Protein AF-Q82L12-F1 (afdb_monomer_lite)

Sequence (94 aa):
MIDRAVRAAREGGPIGEHLEALGLLPGRTADEADEGAPRGTTLPPRVTDGAPHALLGQHVCPRGVCTRREQRAVGEERPVCEIFDLALRFDPER

Structure (mmCIF, N/CA/C/O backbone):
data_AF-Q82L12-F1
#
_entry.id   AF-Q82L12-F1
#
loop_
_atom_site.group_PDB
_atom_site.id
_atom_site.type_symbol
_atom_site.label_atom_id
_atom_site.label_alt_id
_atom_site.label_comp_id
_atom_site.label_asym_id
_atom_site.label_entity_id
_atom_site.label_seq_id
_atom_site.pdbx_PDB_ins_code
_atom_site.Cartn_x
_atom_site.Cartn_y
_atom_site.Cartn_z
_atom_site.occupancy
_atom_site.B_iso_or_equiv
_atom_site.auth_seq_id
_atom_site.auth_comp_id
_atom_site.auth_asym_id
_atom_site.auth_atom_id
_atom_site.pdbx_PDB_model_num
ATOM 1 N N . MET A 1 1 ? 17.342 -15.000 -17.428 1.00 61.91 1 MET A N 1
ATOM 2 C CA . MET A 1 1 ? 17.920 -13.905 -18.248 1.00 61.91 1 MET A CA 1
ATOM 3 C C . MET A 1 1 ? 17.535 -12.539 -17.680 1.00 61.91 1 MET A C 1
ATOM 5 O O . MET A 1 1 ? 18.424 -11.743 -17.414 1.00 61.91 1 MET A O 1
ATOM 9 N N . ILE A 1 2 ? 16.247 -12.319 -17.386 1.00 75.88 2 ILE A N 1
ATOM 10 C CA . IL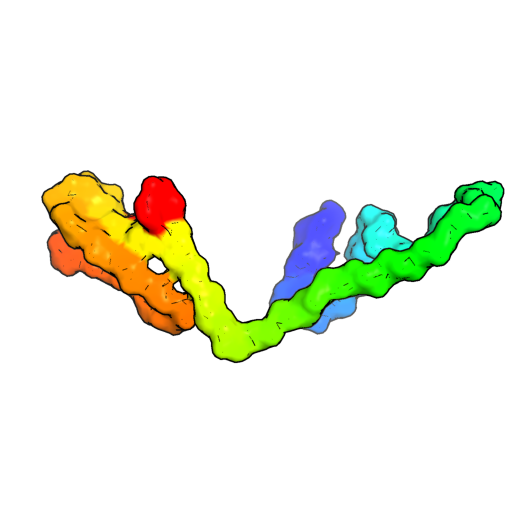E A 1 2 ? 15.714 -11.096 -16.756 1.00 75.88 2 ILE A CA 1
ATOM 11 C C . ILE A 1 2 ? 16.360 -10.802 -15.388 1.00 75.88 2 ILE A C 1
ATOM 13 O O . ILE A 1 2 ? 16.764 -9.670 -15.143 1.00 75.88 2 ILE A O 1
ATOM 17 N N . ASP A 1 3 ? 16.577 -11.814 -14.539 1.00 83.00 3 ASP A N 1
ATOM 18 C CA . ASP A 1 3 ? 17.191 -11.616 -13.210 1.00 83.00 3 ASP A CA 1
ATOM 19 C C . ASP A 1 3 ? 18.590 -10.989 -13.253 1.00 83.00 3 ASP A C 1
ATOM 21 O O . ASP A 1 3 ? 18.984 -10.258 -12.344 1.00 83.00 3 ASP A O 1
ATOM 25 N N . ARG A 1 4 ? 19.347 -11.250 -14.325 1.00 75.88 4 ARG A N 1
ATOM 26 C CA . ARG A 1 4 ? 20.688 -10.688 -14.516 1.00 75.88 4 ARG A CA 1
ATOM 27 C C . ARG A 1 4 ? 20.620 -9.204 -14.881 1.00 75.88 4 ARG A C 1
ATOM 29 O O . ARG A 1 4 ? 21.381 -8.419 -14.328 1.00 75.88 4 ARG A O 1
ATOM 36 N N . ALA A 1 5 ? 19.662 -8.824 -15.730 1.00 77.06 5 ALA A N 1
ATOM 37 C CA . ALA A 1 5 ? 19.395 -7.430 -16.084 1.00 77.06 5 ALA A CA 1
ATOM 38 C C . ALA A 1 5 ? 18.968 -6.609 -14.855 1.00 77.06 5 ALA A C 1
ATOM 40 O O . ALA A 1 5 ? 19.482 -5.519 -14.615 1.00 77.06 5 ALA A O 1
ATOM 41 N N . VAL A 1 6 ? 18.068 -7.169 -14.037 1.00 82.88 6 VAL A N 1
ATOM 42 C CA . VAL A 1 6 ? 17.554 -6.517 -12.822 1.00 82.88 6 VAL A CA 1
ATOM 43 C C . VAL A 1 6 ? 18.656 -6.323 -11.781 1.00 82.88 6 VAL A C 1
ATOM 45 O O . VAL A 1 6 ? 18.705 -5.283 -11.125 1.00 82.88 6 VAL A O 1
ATOM 48 N N . ARG A 1 7 ? 19.561 -7.295 -11.630 1.00 82.94 7 ARG A N 1
ATOM 49 C CA . ARG A 1 7 ? 20.702 -7.172 -10.717 1.00 82.94 7 ARG A CA 1
ATOM 50 C C . ARG A 1 7 ? 21.679 -6.083 -11.166 1.00 82.94 7 ARG A C 1
ATOM 52 O O . ARG A 1 7 ? 21.993 -5.211 -10.365 1.00 82.94 7 ARG A O 1
ATOM 59 N N . ALA A 1 8 ? 22.064 -6.077 -12.444 1.00 79.88 8 ALA A N 1
ATOM 60 C CA . ALA A 1 8 ? 22.950 -5.055 -13.003 1.00 79.88 8 ALA A CA 1
ATOM 61 C C . ALA A 1 8 ? 22.372 -3.636 -12.845 1.00 79.88 8 ALA A C 1
ATOM 63 O O . ALA A 1 8 ? 23.089 -2.723 -12.449 1.00 79.88 8 ALA A O 1
ATOM 64 N N . ALA A 1 9 ? 21.060 -3.466 -13.053 1.00 76.31 9 ALA A N 1
ATOM 65 C CA . ALA A 1 9 ? 20.382 -2.186 -12.845 1.00 76.31 9 ALA A CA 1
ATOM 66 C C . ALA A 1 9 ? 20.471 -1.697 -11.388 1.00 76.31 9 ALA A C 1
ATOM 68 O O . ALA A 1 9 ? 20.711 -0.518 -11.143 1.00 76.31 9 ALA A O 1
ATOM 69 N N . ARG A 1 10 ? 20.296 -2.601 -10.413 1.00 84.69 10 ARG A N 1
ATOM 70 C CA . ARG A 1 10 ? 20.365 -2.267 -8.978 1.00 84.69 10 ARG A CA 1
ATOM 71 C C . ARG A 1 10 ? 21.771 -1.889 -8.520 1.00 84.69 10 ARG A C 1
ATOM 73 O O . ARG A 1 10 ? 21.909 -1.108 -7.588 1.00 84.69 10 ARG A O 1
ATOM 80 N N . GLU A 1 11 ? 22.788 -2.439 -9.168 1.00 90.00 11 GLU A N 1
ATOM 81 C CA . GLU A 1 11 ? 24.202 -2.173 -8.883 1.00 90.00 11 GLU A CA 1
ATOM 82 C C . GLU A 1 11 ? 24.739 -0.951 -9.653 1.00 90.00 11 GLU A C 1
ATOM 84 O O . GLU A 1 11 ? 25.898 -0.581 -9.487 1.00 90.00 11 GLU A O 1
ATOM 89 N N . GLY A 1 12 ? 23.913 -0.311 -10.493 1.00 86.94 12 GLY A N 1
ATOM 90 C CA . GLY A 1 12 ? 24.330 0.804 -11.351 1.00 86.94 12 GLY A CA 1
ATOM 91 C C . GLY A 1 12 ? 25.244 0.385 -12.509 1.00 86.94 12 GLY A C 1
ATOM 92 O O . GLY A 1 12 ? 25.905 1.230 -13.110 1.00 86.94 12 GLY A O 1
ATOM 93 N N . GLY A 1 13 ? 25.303 -0.912 -12.815 1.00 82.00 13 GLY A N 1
ATOM 94 C CA . GLY A 1 13 ? 26.073 -1.456 -13.927 1.00 82.00 13 GLY A CA 1
ATOM 95 C C . GLY A 1 13 ? 25.405 -1.212 -15.287 1.00 82.00 13 GLY A C 1
ATOM 96 O O . GLY A 1 13 ? 24.213 -0.902 -15.360 1.00 82.00 13 GLY A O 1
ATOM 97 N N . PRO A 1 14 ? 26.148 -1.367 -16.395 1.00 80.31 14 PRO A N 1
ATOM 98 C CA .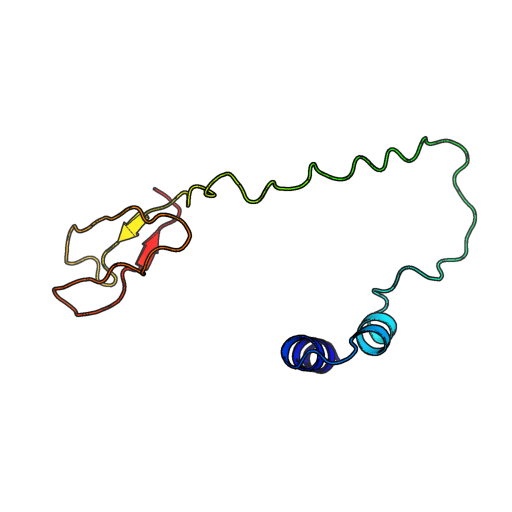 PRO A 1 14 ? 25.599 -1.207 -17.736 1.00 80.31 14 PRO A CA 1
ATOM 99 C C . PRO A 1 14 ? 24.551 -2.291 -18.028 1.00 80.31 14 PRO A C 1
ATOM 101 O O . PRO A 1 14 ? 24.821 -3.484 -17.917 1.00 80.31 14 PRO A O 1
ATOM 104 N N . ILE A 1 15 ? 23.345 -1.875 -18.424 1.00 80.62 15 ILE A N 1
ATOM 105 C CA . ILE A 1 15 ? 22.215 -2.785 -18.694 1.00 80.62 15 ILE A CA 1
ATOM 106 C C . ILE A 1 15 ? 21.937 -3.008 -20.186 1.00 80.62 15 ILE A C 1
ATOM 108 O O . ILE A 1 15 ? 21.087 -3.829 -20.520 1.00 80.62 15 ILE A O 1
ATOM 112 N N . GLY A 1 16 ? 22.641 -2.305 -21.082 1.00 78.75 16 GLY A N 1
ATOM 113 C CA . GLY A 1 16 ? 22.386 -2.320 -22.530 1.00 78.75 16 GLY A CA 1
ATOM 114 C C . GLY A 1 16 ? 22.413 -3.726 -23.129 1.00 78.75 16 GLY A C 1
ATOM 115 O O . GLY A 1 16 ? 21.409 -4.180 -23.664 1.00 78.75 16 GLY A O 1
ATOM 116 N N . GLU A 1 17 ? 23.501 -4.466 -22.913 1.00 80.31 17 GLU A N 1
ATOM 117 C CA . GLU A 1 17 ? 23.668 -5.845 -23.404 1.00 80.31 17 GLU A CA 1
ATOM 118 C C . GLU A 1 17 ? 22.569 -6.792 -22.894 1.00 80.31 17 GLU A C 1
ATOM 120 O O . GLU A 1 17 ? 22.133 -7.718 -23.580 1.00 80.31 17 GLU A O 1
ATOM 125 N N . HIS A 1 18 ? 22.086 -6.560 -21.670 1.00 80.81 18 HIS A N 1
ATOM 126 C CA . HIS A 1 18 ? 21.017 -7.357 -21.080 1.00 80.81 18 HIS A CA 1
ATOM 127 C C . HIS A 1 18 ? 19.647 -7.042 -21.687 1.00 80.81 18 HIS A C 1
ATOM 129 O O . HIS A 1 18 ? 18.833 -7.950 -21.828 1.00 80.81 18 HIS A O 1
ATOM 135 N N . LEU A 1 19 ? 19.391 -5.787 -22.061 1.00 80.69 19 LEU A N 1
ATOM 136 C CA . LEU A 1 19 ? 18.166 -5.379 -22.753 1.00 80.69 19 LEU A CA 1
ATOM 137 C C . LEU A 1 19 ? 18.161 -5.826 -24.221 1.00 80.69 19 LEU A C 1
ATOM 139 O O . LEU A 1 19 ? 17.115 -6.208 -24.742 1.00 80.69 19 LEU A O 1
ATOM 143 N N . GLU A 1 20 ? 19.328 -5.844 -24.863 1.00 83.06 20 GLU A N 1
ATOM 144 C CA . GLU A 1 20 ? 19.541 -6.353 -26.225 1.00 83.06 20 GLU A CA 1
ATOM 145 C C . GLU A 1 20 ? 19.233 -7.848 -26.302 1.00 83.06 20 GLU A C 1
ATOM 147 O O . GLU A 1 20 ? 18.456 -8.285 -27.148 1.00 83.06 20 GLU A O 1
ATOM 152 N N . ALA A 1 21 ? 19.751 -8.624 -25.345 1.00 77.88 21 ALA A N 1
ATOM 153 C CA . ALA A 1 21 ? 19.460 -10.050 -25.223 1.00 77.88 21 ALA A CA 1
ATOM 154 C C . ALA A 1 21 ? 17.966 -10.347 -24.975 1.00 77.88 21 ALA A C 1
ATOM 156 O O . ALA A 1 21 ? 17.499 -11.446 -25.271 1.00 77.88 21 ALA A O 1
ATOM 157 N N . LEU A 1 22 ? 17.221 -9.374 -24.441 1.00 80.50 22 LEU A N 1
ATOM 158 C CA . LEU A 1 22 ? 15.773 -9.448 -24.239 1.00 80.50 22 LEU A CA 1
ATOM 159 C C . LEU A 1 22 ? 14.965 -8.907 -25.434 1.00 80.50 22 LEU A C 1
ATOM 161 O O . LEU A 1 22 ? 13.739 -8.951 -25.388 1.00 80.50 22 LEU A O 1
ATOM 165 N N . GLY A 1 23 ? 15.615 -8.397 -26.487 1.00 74.94 23 GLY A N 1
ATOM 166 C CA . GLY A 1 23 ? 14.941 -7.804 -27.648 1.00 74.94 23 GLY A CA 1
ATOM 167 C C . GLY A 1 23 ? 14.217 -6.489 -27.340 1.00 74.94 23 GLY A C 1
ATOM 168 O O . GLY A 1 23 ? 13.294 -6.112 -28.056 1.00 74.94 23 GLY A O 1
ATOM 169 N N . LEU A 1 24 ? 14.604 -5.800 -26.262 1.00 76.31 24 LEU A N 1
ATOM 170 C CA . LEU A 1 24 ? 13.950 -4.579 -25.773 1.00 76.31 24 LEU A CA 1
ATOM 171 C C . LEU A 1 24 ? 14.639 -3.291 -26.250 1.00 76.31 24 LEU A C 1
ATOM 173 O O . LEU A 1 24 ? 14.157 -2.197 -25.958 1.00 76.31 24 LEU A O 1
ATOM 177 N N . LEU A 1 25 ? 15.759 -3.402 -26.972 1.00 74.25 25 LEU A N 1
ATOM 178 C CA . LEU A 1 25 ? 16.434 -2.263 -27.592 1.00 74.25 25 LEU A CA 1
ATOM 179 C C . LEU A 1 25 ? 15.862 -2.003 -29.000 1.00 74.25 25 LEU A C 1
ATOM 181 O O . LEU A 1 25 ? 15.819 -2.919 -29.826 1.00 74.25 25 LEU A O 1
ATOM 185 N N . PRO A 1 26 ? 15.413 -0.769 -29.302 1.00 59.31 26 PRO A N 1
ATOM 186 C CA . PRO A 1 26 ? 14.815 -0.441 -30.588 1.00 59.31 26 PRO A CA 1
ATOM 187 C C . PRO A 1 26 ? 15.917 -0.326 -31.644 1.00 59.31 26 PRO A C 1
ATOM 189 O O . PRO A 1 26 ? 16.572 0.707 -31.760 1.00 59.31 26 PRO A O 1
ATOM 192 N N . GLY A 1 27 ? 16.152 -1.399 -32.402 1.00 61.66 27 GLY A N 1
ATOM 193 C CA . GLY A 1 27 ? 17.263 -1.384 -33.352 1.00 61.66 27 GLY A CA 1
ATOM 194 C C . GLY A 1 27 ? 17.407 -2.563 -34.308 1.00 61.66 27 GLY A C 1
ATOM 195 O O . GLY A 1 27 ? 18.540 -2.916 -34.602 1.00 61.66 27 GLY A O 1
ATOM 196 N N . ARG A 1 28 ? 16.308 -3.162 -34.794 1.00 52.53 28 ARG A N 1
ATOM 197 C CA . ARG A 1 28 ? 16.171 -3.783 -36.139 1.00 52.53 28 ARG A CA 1
ATOM 198 C C . ARG A 1 28 ? 14.880 -4.603 -36.215 1.00 52.53 28 ARG A C 1
ATOM 200 O O . ARG A 1 28 ? 14.874 -5.800 -35.956 1.00 52.53 28 ARG A O 1
ATOM 207 N N . THR A 1 29 ? 13.800 -3.980 -36.662 1.00 43.00 29 THR A N 1
ATOM 208 C CA . THR A 1 29 ? 12.802 -4.693 -37.465 1.00 43.00 29 THR A CA 1
ATOM 209 C C . THR A 1 29 ? 12.889 -4.098 -38.857 1.00 43.00 29 THR A C 1
ATOM 211 O O . THR A 1 29 ? 12.451 -2.974 -39.089 1.00 43.00 29 THR A O 1
ATOM 214 N N . ALA A 1 30 ? 13.563 -4.814 -39.753 1.00 48.62 30 ALA A N 1
ATOM 215 C CA . ALA A 1 30 ? 13.359 -4.614 -41.176 1.00 48.62 30 ALA A CA 1
ATOM 216 C C . ALA A 1 30 ? 11.930 -5.077 -41.482 1.00 48.62 30 ALA A C 1
ATOM 218 O O . ALA A 1 30 ? 11.624 -6.232 -41.200 1.00 48.62 30 ALA A O 1
ATOM 219 N N . ASP A 1 31 ? 11.059 -4.170 -41.919 1.00 39.19 31 ASP A N 1
ATOM 220 C CA . ASP A 1 31 ? 10.377 -4.272 -43.215 1.00 39.19 31 ASP A CA 1
ATOM 221 C C . ASP A 1 31 ? 9.554 -2.999 -43.465 1.00 39.19 31 ASP A C 1
ATOM 223 O O . ASP A 1 31 ? 8.959 -2.421 -42.552 1.00 39.19 31 ASP A O 1
ATOM 227 N N . GLU A 1 32 ? 9.585 -2.533 -44.705 1.00 49.38 32 GLU A N 1
ATOM 228 C CA . GLU A 1 32 ? 8.896 -1.347 -45.193 1.00 49.38 32 GLU A CA 1
ATOM 229 C C . GLU A 1 32 ? 7.407 -1.651 -45.399 1.00 49.38 32 GLU A C 1
ATOM 231 O O . GLU A 1 32 ? 7.036 -2.326 -46.351 1.00 49.38 32 GLU A O 1
ATOM 236 N N . ALA A 1 33 ? 6.536 -1.116 -44.545 1.00 43.03 33 ALA A N 1
ATOM 237 C CA . ALA A 1 33 ? 5.131 -0.886 -44.877 1.00 43.03 33 ALA A CA 1
ATOM 238 C C . ALA A 1 33 ? 4.534 0.114 -43.881 1.00 43.03 33 ALA A C 1
ATOM 240 O O . ALA A 1 33 ? 4.299 -0.228 -42.726 1.00 43.03 33 ALA A O 1
ATOM 241 N N . ASP A 1 34 ? 4.375 1.365 -44.310 1.00 37.12 34 ASP A N 1
ATOM 242 C CA . ASP A 1 34 ? 3.122 2.132 -44.222 1.00 37.12 34 ASP A CA 1
ATOM 243 C C . ASP A 1 34 ? 3.431 3.600 -44.549 1.00 37.12 34 ASP A C 1
ATOM 245 O O . ASP A 1 34 ? 3.947 4.382 -43.742 1.00 37.12 34 ASP A O 1
ATOM 249 N N . GLU A 1 35 ? 3.176 3.937 -45.807 1.00 48.53 35 GLU A N 1
ATOM 250 C CA . GLU A 1 35 ? 3.117 5.296 -46.311 1.00 48.53 35 GLU A CA 1
ATOM 251 C C . GLU A 1 35 ? 1.836 5.946 -45.770 1.00 48.53 35 GLU A C 1
ATOM 253 O O . GLU A 1 35 ? 0.736 5.576 -46.166 1.00 48.53 35 GLU A O 1
ATOM 258 N N . GLY A 1 36 ? 1.975 6.928 -44.872 1.00 45.50 36 GLY A N 1
ATOM 259 C CA . GLY A 1 36 ? 0.878 7.842 -44.534 1.00 45.50 36 GLY A CA 1
ATOM 260 C C . GLY A 1 36 ? 0.318 7.770 -43.111 1.00 45.50 36 GLY A C 1
ATOM 261 O O . GLY A 1 36 ? -0.877 7.585 -42.922 1.00 45.50 36 GLY A O 1
ATOM 262 N N . ALA A 1 37 ? 1.127 8.095 -42.103 1.00 43.28 37 ALA A N 1
ATOM 263 C CA . ALA A 1 37 ? 0.599 8.645 -40.853 1.00 43.28 37 ALA A CA 1
ATOM 264 C C . ALA A 1 37 ? 1.586 9.674 -40.285 1.00 43.28 37 ALA A C 1
ATOM 266 O O . ALA A 1 37 ? 2.767 9.343 -40.121 1.00 43.28 37 ALA A O 1
ATOM 267 N N . PRO A 1 38 ? 1.167 10.912 -39.944 1.00 45.84 38 PRO A N 1
ATOM 268 C CA . PRO A 1 38 ? 1.990 11.744 -39.087 1.00 45.84 38 PRO A CA 1
ATOM 269 C C . PRO A 1 38 ? 2.115 10.988 -37.767 1.00 45.84 38 PRO A C 1
ATOM 271 O O . PRO A 1 38 ? 1.148 10.856 -37.017 1.00 45.84 38 PRO A O 1
ATOM 274 N N . ARG A 1 39 ? 3.308 10.447 -37.505 1.00 55.81 39 ARG A N 1
ATOM 275 C CA . ARG A 1 39 ? 3.674 9.870 -36.213 1.00 55.81 39 ARG A CA 1
ATOM 276 C C . ARG A 1 39 ? 3.701 11.012 -35.208 1.00 55.81 39 ARG A C 1
ATOM 278 O O . ARG A 1 39 ? 4.752 11.557 -34.887 1.00 55.81 39 ARG A O 1
ATOM 285 N N . GLY A 1 40 ? 2.521 11.417 -34.754 1.00 57.41 40 GLY A N 1
ATOM 286 C CA . GLY A 1 40 ? 2.354 12.244 -33.583 1.00 57.41 40 GLY A CA 1
ATOM 287 C C . GLY A 1 40 ? 2.883 11.441 -32.412 1.00 57.41 40 GLY A C 1
ATOM 288 O O . GLY A 1 40 ? 2.146 10.701 -31.774 1.00 57.41 40 GLY A O 1
ATOM 289 N N . THR A 1 41 ? 4.178 11.559 -32.135 1.00 58.12 41 THR A N 1
ATOM 290 C CA . THR A 1 41 ? 4.740 11.180 -30.846 1.00 58.12 41 THR A CA 1
ATOM 291 C C . THR A 1 41 ? 4.261 12.227 -29.856 1.00 58.12 41 THR A C 1
ATOM 293 O O . THR A 1 41 ? 5.011 13.111 -29.440 1.00 58.12 41 THR A O 1
ATOM 296 N N . THR A 1 42 ? 2.974 12.194 -29.522 1.00 64.56 42 THR A N 1
ATOM 297 C CA . THR A 1 42 ? 2.476 12.895 -28.351 1.00 64.56 42 THR A CA 1
ATOM 298 C C . THR A 1 42 ? 3.033 12.114 -27.174 1.00 64.56 42 THR A C 1
ATOM 300 O O . THR A 1 42 ? 2.420 11.178 -26.668 1.00 64.56 42 THR A O 1
ATOM 303 N N . LEU A 1 43 ? 4.279 12.430 -26.808 1.00 64.88 43 LEU A N 1
ATOM 304 C CA . LEU A 1 43 ? 4.824 11.999 -25.536 1.00 64.88 43 LEU A CA 1
ATOM 305 C C . LEU A 1 43 ? 3.797 12.401 -24.475 1.00 64.88 43 LEU A C 1
ATOM 307 O O . LEU A 1 43 ? 3.331 13.549 -24.505 1.00 64.88 43 LEU A O 1
ATOM 311 N N . PRO A 1 44 ? 3.419 11.486 -23.567 1.00 63.09 44 PRO A N 1
ATOM 312 C CA . PRO A 1 44 ? 2.593 11.873 -22.445 1.00 63.09 44 PRO A CA 1
ATOM 313 C C . PRO A 1 44 ? 3.271 13.059 -21.747 1.00 63.09 44 PRO A C 1
ATOM 315 O O . PRO A 1 44 ? 4.508 13.105 -21.675 1.00 63.09 44 PRO A O 1
ATOM 318 N N . PRO A 1 45 ? 2.492 14.056 -21.299 1.00 63.91 45 PRO A N 1
ATOM 319 C CA . PRO A 1 45 ? 3.048 15.223 -20.636 1.00 63.91 45 PRO A CA 1
ATOM 320 C C . PRO A 1 45 ? 3.969 14.766 -19.505 1.00 63.91 45 PRO A C 1
ATOM 322 O O . PRO A 1 45 ? 3.643 13.831 -18.770 1.00 63.91 45 PRO A O 1
ATOM 325 N N . ARG A 1 46 ? 5.141 15.404 -19.395 1.00 63.09 46 ARG A N 1
ATOM 326 C CA . ARG A 1 46 ? 6.075 15.138 -18.297 1.00 63.09 46 ARG A CA 1
ATOM 327 C C . ARG A 1 46 ? 5.304 15.269 -16.990 1.00 63.09 46 ARG A C 1
ATOM 329 O O . ARG A 1 46 ? 4.731 16.325 -16.729 1.00 63.09 46 ARG A O 1
ATOM 336 N N . VAL A 1 47 ? 5.292 14.200 -16.197 1.00 63.56 47 VAL A N 1
ATOM 337 C CA . VAL A 1 47 ? 4.793 14.244 -14.824 1.00 63.56 47 VAL A CA 1
ATOM 338 C C . VAL A 1 47 ? 5.698 15.228 -14.095 1.00 63.56 47 VAL A C 1
ATOM 340 O O . VAL A 1 47 ? 6.861 14.941 -13.840 1.00 63.56 47 VAL A O 1
ATOM 343 N N . THR A 1 48 ? 5.219 16.450 -13.888 1.00 56.38 48 THR A N 1
ATOM 344 C CA . THR A 1 48 ? 5.951 17.462 -13.135 1.00 56.38 48 THR A CA 1
ATOM 345 C C . THR A 1 48 ? 6.069 16.979 -11.694 1.00 56.38 48 THR A C 1
ATOM 347 O O . THR A 1 48 ? 5.039 16.742 -11.062 1.00 56.38 48 THR A O 1
ATOM 350 N N . ASP A 1 49 ? 7.288 16.908 -11.158 1.00 57.00 49 ASP A N 1
ATOM 351 C CA . ASP A 1 49 ? 7.611 16.497 -9.776 1.00 57.00 49 ASP A CA 1
ATOM 352 C C . ASP A 1 49 ? 6.988 17.389 -8.672 1.00 57.00 49 ASP A C 1
ATOM 354 O O . ASP A 1 49 ? 7.311 17.259 -7.495 1.00 57.00 49 ASP A O 1
ATOM 358 N N . GLY A 1 50 ? 6.118 18.339 -9.030 1.00 54.66 50 GLY A N 1
ATOM 359 C CA . GLY A 1 50 ? 5.640 19.400 -8.144 1.00 54.66 50 GLY A CA 1
ATOM 360 C C . GLY A 1 50 ? 4.279 19.167 -7.488 1.00 54.66 50 GLY A C 1
ATOM 361 O O . GLY A 1 50 ? 3.955 19.873 -6.537 1.00 54.66 50 GLY A O 1
ATOM 362 N N . ALA A 1 51 ? 3.473 18.212 -7.960 1.00 55.19 51 ALA A N 1
ATOM 363 C CA . ALA A 1 51 ? 2.194 17.903 -7.322 1.00 55.19 51 ALA A CA 1
ATOM 364 C C . ALA A 1 51 ? 2.345 16.630 -6.475 1.00 55.19 51 ALA A C 1
ATOM 366 O O . ALA A 1 51 ? 2.647 15.576 -7.051 1.00 55.19 51 ALA A O 1
ATOM 367 N N . PRO A 1 52 ? 2.133 16.679 -5.141 1.00 58.28 52 PRO A N 1
ATOM 368 C CA . PRO A 1 52 ? 2.098 15.465 -4.340 1.00 58.28 52 PRO A CA 1
ATOM 369 C C . PRO A 1 52 ? 1.030 14.565 -4.948 1.00 58.28 52 PRO A C 1
ATOM 371 O O . PRO A 1 52 ? -0.139 14.941 -5.037 1.00 58.28 52 PRO A O 1
ATOM 374 N N . HIS A 1 53 ? 1.446 13.407 -5.455 1.00 61.44 53 HIS A N 1
ATOM 375 C CA . HIS A 1 53 ? 0.503 12.448 -6.003 1.00 61.44 53 HIS A CA 1
ATOM 376 C C . HIS A 1 53 ? -0.402 12.049 -4.840 1.00 61.44 53 HIS A C 1
ATOM 378 O O . HIS A 1 53 ? 0.077 11.511 -3.845 1.00 61.44 53 HIS A O 1
ATOM 384 N N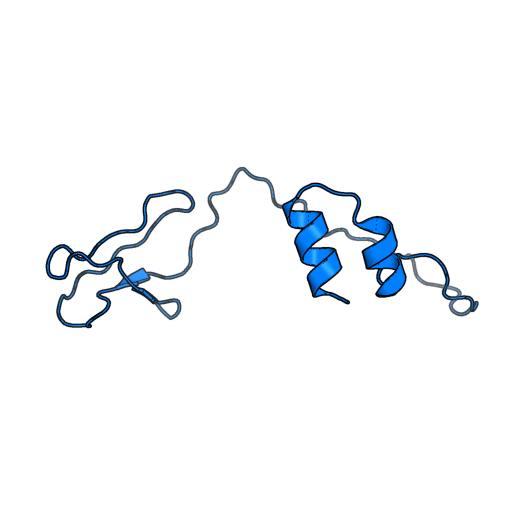 . ALA A 1 54 ? -1.688 12.386 -4.898 1.00 64.00 54 ALA A N 1
ATOM 385 C CA . ALA A 1 54 ? -2.601 11.984 -3.843 1.00 64.00 54 ALA A CA 1
ATOM 386 C C . ALA A 1 54 ? -2.655 10.451 -3.840 1.00 64.00 54 ALA A C 1
ATOM 388 O O . ALA A 1 54 ? -3.024 9.839 -4.845 1.00 64.00 54 ALA A O 1
ATOM 389 N N . LEU A 1 55 ? -2.250 9.823 -2.734 1.00 67.88 55 LEU A N 1
ATOM 390 C CA . LEU A 1 55 ? -2.498 8.400 -2.539 1.00 67.88 55 LEU A CA 1
ATOM 391 C C . LEU A 1 55 ? -4.005 8.242 -2.348 1.00 67.88 55 LEU A C 1
ATOM 393 O O . LEU A 1 55 ? -4.539 8.566 -1.292 1.00 67.88 55 LEU A O 1
ATOM 397 N N . LEU A 1 56 ? -4.685 7.788 -3.399 1.00 78.25 56 LEU A N 1
ATOM 398 C CA . LEU A 1 56 ? -6.092 7.415 -3.334 1.00 78.25 56 LEU A CA 1
ATOM 399 C C . LEU A 1 56 ? -6.182 6.116 -2.523 1.00 78.25 56 LEU A C 1
ATOM 401 O O . LEU A 1 56 ? -5.843 5.044 -3.022 1.00 78.25 56 LEU A O 1
ATOM 405 N N . GLY A 1 57 ? -6.517 6.242 -1.241 1.00 85.19 57 GLY A N 1
ATOM 406 C CA . GLY A 1 57 ? -6.646 5.130 -0.304 1.00 85.19 57 GLY A CA 1
ATOM 407 C C . GLY A 1 57 ? -6.351 5.534 1.139 1.00 85.19 57 GLY A C 1
ATOM 408 O O . GLY A 1 57 ? -5.832 6.616 1.427 1.00 85.19 57 GLY A O 1
ATOM 409 N N . GLN A 1 58 ? -6.6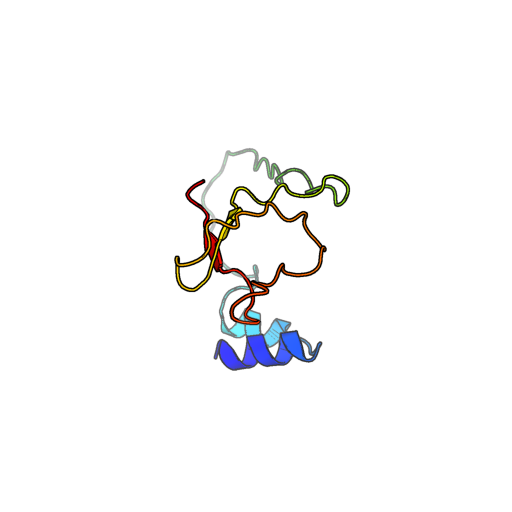61 4.640 2.076 1.00 90.31 58 GLN A N 1
ATOM 410 C CA . GLN A 1 58 ? -6.489 4.874 3.513 1.00 90.31 58 GLN A CA 1
ATOM 411 C C . GLN A 1 58 ? -5.621 3.791 4.153 1.00 90.31 58 GLN A C 1
ATOM 413 O O . GLN A 1 58 ? -5.572 2.648 3.710 1.00 90.31 58 GLN A O 1
ATOM 418 N N . HIS A 1 59 ? -4.940 4.140 5.236 1.00 90.94 59 HIS A N 1
ATOM 419 C CA . HIS A 1 59 ? -4.219 3.205 6.082 1.00 90.94 59 HIS A CA 1
ATOM 420 C C . HIS A 1 59 ? -5.122 2.763 7.230 1.00 90.94 59 HIS A C 1
ATOM 422 O O . HIS A 1 59 ? -5.613 3.588 7.998 1.00 90.94 59 HIS A O 1
ATOM 428 N N . VAL A 1 60 ? -5.346 1.456 7.345 1.00 93.00 60 VAL A N 1
ATOM 429 C CA . VAL A 1 60 ? -6.279 0.838 8.292 1.00 93.00 60 VAL A CA 1
ATOM 430 C C . VAL A 1 60 ? -5.576 -0.155 9.213 1.00 93.00 60 VAL A C 1
ATOM 432 O O . VAL A 1 60 ? -4.480 -0.644 8.925 1.00 93.00 60 VAL A O 1
ATOM 435 N N . CYS A 1 61 ? -6.217 -0.484 10.336 1.00 93.19 61 CYS A N 1
ATOM 436 C CA . CYS A 1 61 ? -5.702 -1.469 11.285 1.00 93.19 61 CYS A CA 1
ATOM 437 C C . CYS A 1 61 ? -5.360 -2.802 10.593 1.00 93.19 61 CYS A C 1
ATOM 439 O O . CYS A 1 61 ? -6.228 -3.381 9.932 1.00 93.19 61 CYS A O 1
ATOM 441 N N . PRO A 1 62 ? -4.155 -3.363 10.803 1.00 90.56 62 PRO A N 1
ATOM 442 C CA . PRO A 1 62 ? -3.777 -4.640 10.200 1.00 90.56 62 PRO A CA 1
ATOM 443 C C . PRO A 1 62 ? -4.606 -5.821 10.726 1.00 90.56 62 PRO A C 1
ATOM 445 O O . PRO A 1 62 ? -4.688 -6.852 10.068 1.00 90.56 62 PRO A O 1
ATOM 448 N N . ARG A 1 63 ? -5.223 -5.685 11.907 1.00 89.94 63 ARG A N 1
ATOM 449 C CA .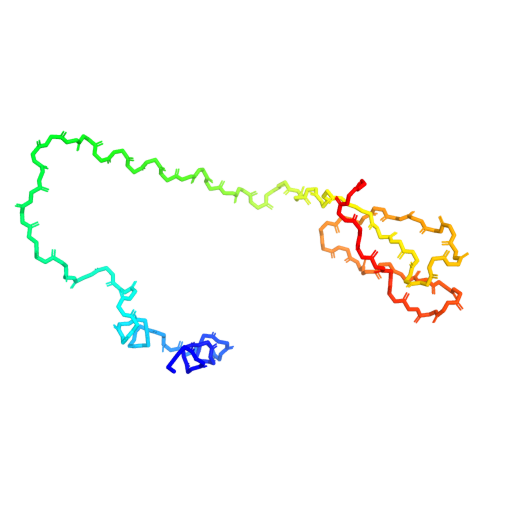 ARG A 1 63 ? -6.056 -6.722 12.536 1.00 89.94 63 ARG A CA 1
ATOM 450 C C . ARG A 1 63 ? -7.554 -6.412 12.496 1.00 89.94 63 ARG A C 1
ATOM 452 O O . ARG A 1 63 ? -8.336 -7.214 12.984 1.00 89.94 63 ARG A O 1
ATOM 459 N N . GLY A 1 64 ? -7.954 -5.244 11.986 1.00 88.62 64 GLY A N 1
ATOM 460 C CA . GLY A 1 64 ? -9.354 -4.797 11.999 1.00 88.62 64 GLY A CA 1
ATOM 461 C C . GLY A 1 64 ? -9.952 -4.563 13.395 1.00 88.62 64 GLY A C 1
ATOM 462 O O . GLY A 1 64 ? -11.150 -4.334 13.502 1.00 88.62 64 GLY A O 1
ATOM 463 N N . VAL A 1 65 ? -9.140 -4.623 14.458 1.00 89.00 65 VAL A N 1
ATOM 464 C CA . VAL A 1 65 ? -9.608 -4.492 15.849 1.00 89.00 65 VAL A CA 1
ATOM 465 C C . VAL A 1 65 ? -9.724 -3.028 16.264 1.00 89.00 65 VAL A C 1
ATOM 467 O O . VAL A 1 65 ? -10.663 -2.669 16.967 1.00 89.00 65 VAL A O 1
ATOM 470 N N . CYS A 1 66 ? -8.805 -2.161 15.823 1.00 82.62 66 CYS A N 1
ATOM 471 C CA . CYS A 1 66 ? -8.949 -0.725 16.043 1.00 82.62 66 CYS A CA 1
ATOM 472 C C . CYS A 1 66 ? -9.605 -0.052 14.836 1.00 82.62 66 CYS A C 1
ATOM 474 O O . CYS A 1 66 ? -9.339 -0.390 13.684 1.00 82.62 66 CYS A O 1
ATOM 476 N N . THR A 1 67 ? -10.454 0.935 15.102 1.00 80.62 67 THR A N 1
ATOM 477 C CA . THR A 1 67 ? -11.169 1.713 14.081 1.00 80.62 67 THR A CA 1
ATOM 478 C C . THR A 1 67 ? -10.309 2.824 13.466 1.00 80.62 67 THR A C 1
ATOM 480 O O . THR A 1 67 ? -10.834 3.670 12.743 1.00 80.62 67 THR A O 1
ATOM 483 N N . ARG A 1 68 ? -8.991 2.836 13.735 1.00 82.25 68 ARG A N 1
ATOM 484 C CA . ARG A 1 68 ? -8.062 3.863 13.245 1.00 82.25 68 ARG A CA 1
ATOM 485 C C . ARG A 1 68 ? -7.951 3.796 11.723 1.00 82.25 68 ARG A C 1
ATOM 487 O O . ARG A 1 68 ? -7.722 2.725 11.152 1.00 82.25 68 ARG A O 1
ATOM 494 N N . ARG A 1 69 ? -8.112 4.960 11.097 1.00 83.88 69 ARG A N 1
ATOM 495 C CA . ARG A 1 69 ? -7.993 5.183 9.657 1.00 83.88 69 ARG A CA 1
ATOM 496 C C . ARG A 1 69 ? -7.223 6.470 9.429 1.00 83.88 69 ARG A C 1
ATOM 498 O O . ARG A 1 69 ? -7.537 7.473 10.062 1.00 83.88 69 ARG A O 1
ATOM 505 N N . GLU A 1 70 ? -6.236 6.428 8.549 1.00 86.75 70 GLU A N 1
ATOM 506 C CA . GLU A 1 70 ? -5.338 7.559 8.327 1.00 86.75 70 GLU A CA 1
ATOM 507 C C . GLU A 1 70 ? -5.012 7.705 6.840 1.00 86.75 70 GLU A C 1
ATOM 509 O O . GLU A 1 70 ? -4.683 6.728 6.166 1.00 86.75 70 GLU A O 1
ATOM 514 N N . GLN A 1 71 ? -5.129 8.919 6.310 1.00 84.25 71 GLN A N 1
ATOM 515 C CA . GLN A 1 71 ? -4.614 9.243 4.982 1.00 84.25 71 GLN A CA 1
ATOM 516 C C . GLN A 1 71 ? -3.166 9.693 5.134 1.00 84.25 71 GLN A C 1
ATOM 518 O O . GLN A 1 71 ? -2.844 10.420 6.066 1.00 84.25 71 GLN A O 1
ATOM 523 N N . ARG A 1 72 ? -2.302 9.242 4.227 1.00 82.12 72 ARG A N 1
ATOM 524 C CA . ARG A 1 72 ? -0.867 9.536 4.248 1.00 82.12 72 ARG A CA 1
ATOM 525 C C . ARG A 1 72 ? -0.500 10.291 2.979 1.00 82.12 72 ARG A C 1
ATOM 527 O O . ARG A 1 72 ? -0.886 9.853 1.893 1.00 82.12 72 ARG A O 1
ATOM 534 N N . ALA A 1 73 ? 0.292 11.352 3.093 1.00 75.06 73 ALA A N 1
ATOM 535 C CA . ALA A 1 73 ? 0.862 12.008 1.924 1.00 75.06 73 ALA A CA 1
ATOM 536 C C . ALA A 1 73 ? 2.076 11.235 1.377 1.00 75.06 73 ALA A C 1
ATOM 538 O O . ALA A 1 73 ? 2.760 10.477 2.072 1.00 75.06 73 ALA A O 1
ATOM 539 N N . VAL A 1 74 ? 2.366 11.409 0.088 1.00 75.31 74 VAL A N 1
ATOM 540 C CA . VAL A 1 74 ? 3.552 10.794 -0.521 1.00 75.31 74 VAL A CA 1
ATOM 541 C C . VAL A 1 74 ? 4.811 11.331 0.155 1.00 75.31 74 VAL A C 1
ATOM 543 O O . VAL A 1 74 ? 5.018 12.535 0.230 1.00 75.31 74 VAL A O 1
ATOM 546 N N . GLY A 1 75 ? 5.653 10.413 0.632 1.00 78.19 75 GLY A N 1
ATOM 547 C CA . GLY A 1 75 ? 6.922 10.731 1.290 1.00 78.19 75 GLY A CA 1
ATOM 548 C C . GLY A 1 75 ? 6.873 10.758 2.819 1.00 78.19 75 GLY A C 1
ATOM 549 O O . GLY A 1 75 ? 7.928 10.716 3.438 1.00 78.19 75 GLY A O 1
ATOM 550 N N . GLU A 1 76 ? 5.691 10.743 3.440 1.00 84.44 76 GLU A N 1
ATOM 551 C CA . GLU A 1 76 ? 5.575 10.713 4.907 1.00 84.44 76 GLU A CA 1
ATOM 552 C C . GLU A 1 76 ? 5.954 9.348 5.503 1.00 84.44 76 GLU A C 1
ATOM 554 O O . GLU A 1 76 ? 6.027 8.341 4.798 1.00 84.44 76 GLU A O 1
ATOM 559 N N . GLU A 1 77 ? 6.178 9.256 6.810 1.00 86.06 77 GLU A N 1
ATOM 560 C CA . GLU A 1 77 ? 6.385 7.953 7.446 1.00 86.06 77 GLU A CA 1
ATOM 561 C C . GLU A 1 77 ? 5.111 7.090 7.365 1.00 86.06 77 GLU A C 1
ATOM 563 O O . GLU A 1 77 ? 3.995 7.591 7.208 1.00 86.06 77 GLU A O 1
ATOM 568 N N . ARG A 1 78 ? 5.261 5.761 7.394 1.00 86.31 78 ARG A N 1
ATOM 569 C CA . ARG A 1 78 ? 4.104 4.862 7.379 1.00 86.31 78 ARG A CA 1
ATOM 570 C C . ARG A 1 78 ? 3.461 4.851 8.771 1.00 86.31 78 ARG A C 1
ATOM 572 O O . ARG A 1 78 ? 4.141 4.469 9.719 1.00 86.31 78 ARG A O 1
ATOM 579 N N . PRO A 1 79 ? 2.161 5.169 8.900 1.00 88.94 79 PRO A N 1
ATOM 580 C CA . PRO A 1 79 ? 1.512 5.194 10.202 1.00 88.94 79 PRO A CA 1
ATOM 581 C C . PRO A 1 79 ? 1.467 3.797 10.826 1.00 88.94 79 PRO A C 1
ATOM 583 O O . PRO A 1 79 ? 1.309 2.779 10.135 1.00 88.94 79 PRO A O 1
ATOM 586 N N . VAL A 1 80 ? 1.584 3.759 12.150 1.00 91.75 80 VAL A N 1
ATOM 587 C CA . VAL A 1 80 ? 1.589 2.537 12.958 1.00 91.75 80 VAL A CA 1
ATOM 588 C C . VAL A 1 80 ? 0.329 2.428 13.808 1.00 91.75 80 VAL A C 1
ATOM 590 O O . VAL A 1 80 ? -0.270 3.410 14.246 1.00 91.75 80 VAL A O 1
ATOM 593 N N . CYS A 1 81 ? -0.106 1.196 14.033 1.00 91.06 81 CYS A N 1
ATOM 594 C CA . CYS A 1 81 ? -1.141 0.879 14.995 1.00 91.06 81 CYS A CA 1
ATOM 595 C C . CYS A 1 81 ? -0.523 0.792 16.390 1.00 91.06 81 CYS A C 1
ATOM 597 O O . CYS A 1 81 ? 0.107 -0.211 16.697 1.00 91.06 81 CYS A O 1
ATOM 599 N N . GLU A 1 82 ? -0.779 1.770 17.253 1.00 89.12 82 GLU A N 1
ATOM 600 C CA . GLU A 1 82 ? -0.241 1.812 18.627 1.00 89.12 82 GLU A CA 1
ATOM 601 C C . GLU A 1 82 ? -0.661 0.622 19.512 1.00 89.12 82 GLU A C 1
ATOM 603 O O . GLU A 1 82 ? 0.016 0.303 20.480 1.00 89.12 82 GLU A O 1
ATOM 608 N N . ILE A 1 83 ? -1.760 -0.069 19.181 1.00 90.50 83 ILE A N 1
ATOM 609 C CA . ILE A 1 83 ? -2.228 -1.237 19.952 1.00 90.50 83 ILE A CA 1
ATOM 610 C C . ILE A 1 83 ? -1.370 -2.473 19.679 1.00 90.50 83 ILE A C 1
ATOM 612 O O . ILE A 1 83 ? -1.095 -3.256 20.583 1.00 90.50 83 ILE A O 1
ATOM 616 N N . PHE A 1 84 ? -1.007 -2.682 18.414 1.00 90.25 84 PHE A N 1
ATOM 617 C CA . PHE A 1 84 ? -0.278 -3.877 17.982 1.00 90.25 84 PHE A CA 1
ATOM 618 C C . PHE A 1 84 ? 1.189 -3.594 17.674 1.00 90.25 84 PHE A C 1
ATOM 620 O O . PHE A 1 84 ? 1.912 -4.530 17.361 1.00 90.25 84 PHE A O 1
ATOM 627 N N . ASP A 1 85 ? 1.588 -2.325 17.713 1.00 91.31 85 ASP A N 1
ATOM 628 C CA . ASP A 1 85 ? 2.890 -1.818 17.288 1.00 91.31 85 ASP A CA 1
ATOM 629 C C . ASP A 1 85 ? 3.287 -2.311 15.881 1.00 91.31 85 ASP A C 1
ATOM 631 O O . ASP A 1 85 ? 4.403 -2.742 15.599 1.00 91.31 85 ASP A O 1
ATOM 635 N N . LEU A 1 86 ? 2.301 -2.318 14.975 1.00 92.06 86 LEU A N 1
ATOM 636 C CA . LEU A 1 86 ? 2.435 -2.792 13.596 1.00 92.06 86 LEU A CA 1
ATOM 637 C C . LEU A 1 86 ? 2.024 -1.705 12.613 1.00 92.06 86 LEU A C 1
ATOM 639 O O . LEU A 1 86 ? 1.024 -1.018 12.816 1.00 92.06 86 LEU A O 1
ATOM 643 N N . ALA A 1 87 ? 2.731 -1.620 11.490 1.00 92.50 87 ALA A N 1
ATOM 644 C CA .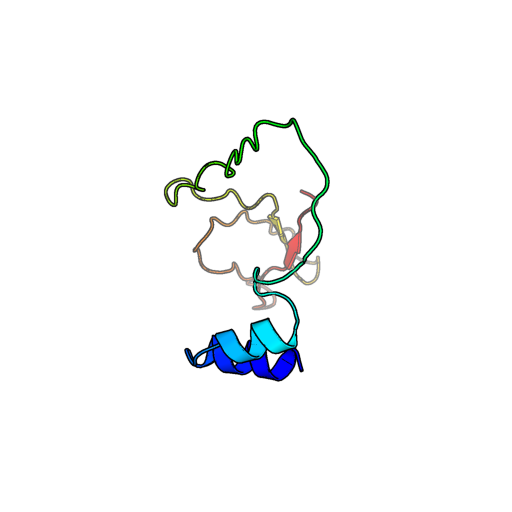 ALA A 1 87 ? 2.391 -0.698 10.415 1.00 92.50 87 ALA A CA 1
ATOM 645 C C . ALA A 1 87 ? 0.958 -0.922 9.894 1.00 92.50 87 ALA A C 1
ATOM 647 O O . ALA A 1 87 ? 0.534 -2.058 9.652 1.00 92.50 87 ALA A O 1
ATOM 648 N N . LEU A 1 88 ? 0.218 0.169 9.681 1.00 92.12 88 LEU A N 1
ATOM 649 C CA . LEU A 1 88 ? -1.141 0.113 9.147 1.00 92.12 88 LEU A CA 1
ATOM 650 C C . LEU A 1 88 ? -1.151 -0.464 7.724 1.00 92.12 88 LEU A C 1
ATOM 652 O O . LEU A 1 88 ? -0.237 -0.230 6.925 1.00 92.12 88 LEU A O 1
ATOM 656 N N . ARG A 1 89 ? -2.187 -1.241 7.400 1.00 91.12 89 ARG A N 1
ATOM 657 C CA . ARG A 1 89 ? -2.405 -1.842 6.076 1.00 91.12 89 ARG A CA 1
ATOM 658 C C . ARG A 1 89 ? -2.996 -0.796 5.136 1.00 91.12 89 ARG A C 1
ATOM 660 O O . ARG A 1 89 ? -3.909 -0.088 5.532 1.00 91.12 89 ARG A O 1
ATOM 667 N N . PHE A 1 90 ? -2.519 -0.728 3.899 1.00 91.62 90 PHE A N 1
ATOM 668 C CA . PHE A 1 90 ? -3.137 0.120 2.883 1.00 91.62 90 PHE A CA 1
ATOM 669 C C . PHE A 1 90 ? -4.436 -0.506 2.355 1.00 91.62 90 PHE A C 1
ATOM 671 O O . PHE A 1 90 ? -4.491 -1.714 2.103 1.00 91.62 90 PHE A O 1
ATOM 678 N N . ASP A 1 91 ? -5.463 0.321 2.205 1.00 89.88 91 ASP A N 1
ATOM 679 C CA . ASP A 1 91 ? -6.778 -0.020 1.684 1.00 89.88 91 ASP A CA 1
ATOM 680 C C . ASP A 1 91 ? -7.122 0.916 0.506 1.00 89.88 91 ASP A C 1
ATOM 682 O O . ASP A 1 91 ? -7.367 2.104 0.740 1.00 89.88 91 ASP A O 1
ATOM 686 N N . PRO A 1 92 ? -7.081 0.424 -0.750 1.00 85.25 92 PRO A N 1
ATOM 687 C CA . PRO A 1 92 ? -7.297 1.242 -1.947 1.00 85.25 92 PRO A CA 1
ATOM 688 C C . PRO A 1 92 ? -8.776 1.509 -2.257 1.00 85.25 92 PRO A C 1
ATOM 690 O O . PRO A 1 92 ? -9.076 2.329 -3.117 1.00 85.25 92 PRO A O 1
ATOM 693 N N . GLU A 1 93 ? -9.708 0.806 -1.608 1.00 78.75 93 GLU A N 1
ATOM 694 C CA . GLU A 1 93 ? -11.139 0.846 -1.945 1.00 78.75 93 GLU A CA 1
ATOM 695 C C . GLU A 1 93 ? -11.908 1.972 -1.220 1.00 78.75 93 GLU A C 1
ATOM 697 O O . GLU A 1 93 ? -13.140 1.946 -1.162 1.00 78.75 93 GLU A O 1
ATOM 702 N N . ARG A 1 94 ? -11.204 2.955 -0.634 1.00 60.84 94 ARG A N 1
ATOM 703 C CA . ARG A 1 94 ? -11.792 3.995 0.224 1.00 60.84 94 ARG A CA 1
ATOM 704 C C . ARG A 1 94 ? -11.221 5.394 0.069 1.00 60.84 94 ARG A C 1
ATOM 706 O O . ARG A 1 94 ? -10.000 5.526 -0.139 1.00 60.84 94 ARG A O 1
#

Radius of gyration: 22.64 Å; chains: 1; bounding box: 38×33×66 Å

Secondary structure (DSSP, 8-state):
-HHHHHHHHHTT---HHHHHHTT-SS----------------PPPP--TTS-----SEEE-TTS-S--EE---TTSPPPEETTTTEEPEEETT-

Foldseek 3Di:
DVVVLVVCVVVVHDNVVVCVVVVNDPDDDDDDDDPDDPPPPPPPPPPPPPDFPFLQWWFAAPVNPDRDIHGDTPPDDFDADPVVRHGTDTDNPD

Organism: Streptomyces avermitilis (strain ATCC 31267 / DSM 46492 / JCM 5070 / NBRC 14893 / NCIMB 12804 / NRRL 8165 / MA-4680) (NCBI:txid227882)

pLDDT: mean 74.45, std 15.31, range [37.12, 93.19]